Protein AF-A0A972B7T4-F1 (afdb_monomer_lite)

pLDDT: mean 94.12, std 4.7, range [71.88, 98.56]

Radius of gyration: 16.47 Å; chains: 1; bounding box: 34×45×49 Å

Secondary structure (DSSP, 8-state):
----------GGGTTEETTTTEE--HHHHHHHHHHHHHHHHT-EEEETTEEEE---SEEEE---S--S-TTTTT--EETTEE-HHHHHTT--HHHHTT-EEEE-TTSSTTHHHHHHHH--EEHHHHHHHHHHHHHHHHHH-

Structure (mmCIF, N/CA/C/O backbone):
data_AF-A0A972B7T4-F1
#
_entry.id   AF-A0A972B7T4-F1
#
loop_
_atom_site.group_PDB
_atom_site.id
_atom_site.type_symbol
_atom_site.label_atom_id
_atom_site.label_alt_id
_atom_site.label_comp_id
_atom_site.label_asym_id
_atom_site.label_entity_id
_atom_site.label_seq_id
_atom_site.pdbx_PDB_ins_code
_atom_site.Cartn_x
_atom_site.Cartn_y
_atom_site.Cartn_z
_atom_site.occupancy
_atom_site.B_iso_or_equiv
_atom_site.auth_seq_id
_atom_site.auth_comp_id
_atom_site.auth_asym_id
_atom_site.auth_atom_id
_atom_site.pdbx_PDB_model_num
ATOM 1 N N . SER A 1 1 ? -14.366 10.069 10.565 1.00 79.38 1 SER A N 1
ATOM 2 C CA . SER A 1 1 ? -14.640 9.003 9.584 1.00 79.38 1 SER A CA 1
ATOM 3 C C . SER A 1 1 ? -13.360 8.661 8.865 1.00 79.38 1 SER A C 1
ATOM 5 O O . SER A 1 1 ? -12.608 9.580 8.561 1.00 79.38 1 SER A O 1
ATOM 7 N N . TYR A 1 2 ? -13.107 7.378 8.629 1.00 90.56 2 TYR A N 1
ATOM 8 C CA . TYR A 1 2 ? -11.946 6.925 7.867 1.00 90.56 2 TYR A CA 1
ATOM 9 C C . TYR A 1 2 ? -12.242 6.948 6.369 1.00 90.56 2 TYR A C 1
ATOM 11 O O . TYR A 1 2 ? -13.389 6.773 5.960 1.00 90.56 2 TYR A O 1
ATOM 19 N N . TYR A 1 3 ? -11.201 7.156 5.570 1.00 90.31 3 TYR A N 1
ATOM 20 C CA . TYR A 1 3 ? -11.246 6.996 4.122 1.00 90.31 3 TYR A CA 1
ATOM 21 C C . TYR A 1 3 ? -10.398 5.784 3.750 1.00 90.31 3 TYR A C 1
ATOM 23 O O . TYR A 1 3 ? -9.297 5.625 4.276 1.00 90.31 3 TYR A O 1
ATOM 31 N N . ALA A 1 4 ? -10.906 4.948 2.850 1.00 91.75 4 ALA A N 1
ATOM 32 C CA . ALA A 1 4 ? -10.192 3.797 2.318 1.00 91.75 4 ALA A CA 1
ATOM 33 C C . ALA A 1 4 ? -9.977 3.990 0.816 1.00 91.75 4 ALA A C 1
ATOM 35 O O . ALA A 1 4 ? -10.881 4.431 0.105 1.00 91.75 4 ALA A O 1
ATOM 36 N N . TYR A 1 5 ? -8.779 3.657 0.348 1.00 90.81 5 TYR A N 1
ATOM 37 C CA . TYR A 1 5 ? -8.389 3.762 -1.052 1.00 90.81 5 TYR A CA 1
ATOM 38 C C . TYR A 1 5 ? -7.641 2.494 -1.455 1.00 90.81 5 TYR A C 1
ATOM 40 O O . TYR A 1 5 ? -6.899 1.929 -0.654 1.00 90.81 5 TYR A O 1
ATOM 48 N N . THR A 1 6 ? -7.805 2.080 -2.708 1.00 92.12 6 THR A N 1
ATOM 49 C CA . THR A 1 6 ? -7.006 1.017 -3.325 1.00 92.12 6 THR A CA 1
ATOM 50 C C . THR A 1 6 ? -6.202 1.639 -4.455 1.00 92.12 6 THR A C 1
ATOM 52 O O . THR A 1 6 ? -6.760 2.358 -5.284 1.00 92.12 6 THR A O 1
ATOM 55 N N . ILE A 1 7 ? -4.897 1.375 -4.478 1.00 93.38 7 ILE A N 1
ATOM 56 C CA . ILE A 1 7 ? -3.989 1.829 -5.532 1.00 93.38 7 ILE A CA 1
ATOM 57 C C . ILE A 1 7 ? -3.354 0.586 -6.144 1.00 93.38 7 ILE A C 1
ATOM 59 O O . ILE A 1 7 ? -2.839 -0.267 -5.427 1.00 93.38 7 ILE A O 1
ATOM 63 N N . THR A 1 8 ? -3.387 0.498 -7.469 1.00 93.62 8 THR A N 1
ATOM 64 C CA . THR A 1 8 ? -2.744 -0.569 -8.236 1.00 93.62 8 THR A CA 1
ATOM 65 C C . THR A 1 8 ? -1.948 0.079 -9.352 1.00 93.62 8 THR A C 1
ATOM 67 O O . THR A 1 8 ? -2.454 0.966 -10.039 1.00 93.62 8 THR A O 1
ATOM 70 N N . VAL A 1 9 ? -0.696 -0.340 -9.501 1.00 94.94 9 VAL A N 1
ATOM 71 C CA . VAL A 1 9 ? 0.215 0.180 -10.518 1.00 94.94 9 VAL A CA 1
ATOM 72 C C . VAL A 1 9 ? 0.760 -1.003 -11.302 1.00 94.94 9 VAL A C 1
ATOM 74 O O . VAL A 1 9 ? 1.361 -1.896 -10.716 1.00 94.94 9 VAL A O 1
ATOM 77 N N . ASP A 1 10 ? 0.542 -1.004 -12.615 1.00 95.12 10 ASP A N 1
ATOM 78 C CA . ASP A 1 10 ? 1.158 -1.975 -13.522 1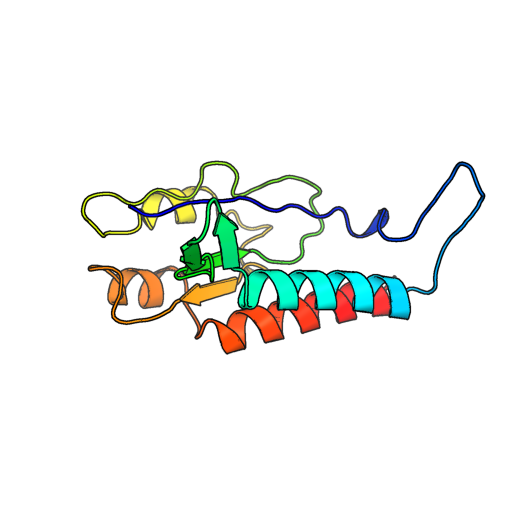.00 95.12 10 ASP A CA 1
ATOM 79 C C . ASP A 1 10 ? 2.595 -1.526 -13.809 1.00 95.12 10 ASP A C 1
ATOM 81 O O . ASP A 1 10 ? 2.812 -0.588 -14.582 1.00 95.12 10 ASP A O 1
ATOM 85 N N . LEU A 1 11 ? 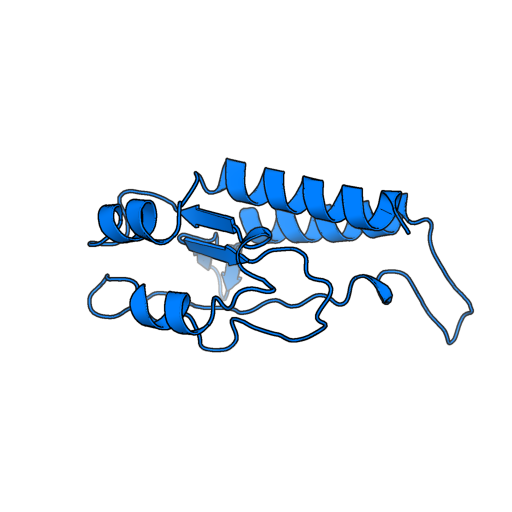3.562 -2.143 -13.123 1.00 95.62 11 LEU A N 1
ATOM 86 C CA . LEU A 1 11 ? 4.973 -1.758 -13.196 1.00 95.62 11 LEU A CA 1
ATOM 87 C C . LEU A 1 11 ? 5.561 -1.956 -14.603 1.00 95.62 11 LEU A C 1
ATOM 89 O O . LEU A 1 11 ? 6.380 -1.143 -15.026 1.00 95.62 11 LEU A O 1
ATOM 93 N N . ASP A 1 12 ? 5.051 -2.917 -15.380 1.00 94.62 12 ASP A N 1
ATOM 94 C CA . ASP A 1 12 ? 5.510 -3.153 -16.756 1.00 94.62 12 ASP A CA 1
ATOM 95 C C . ASP A 1 12 ? 5.203 -1.968 -17.683 1.00 94.62 12 ASP A C 1
ATOM 97 O O . ASP A 1 12 ? 5.804 -1.841 -18.743 1.00 94.62 12 ASP A O 1
ATOM 101 N N . ARG A 1 13 ? 4.250 -1.098 -17.322 1.00 94.62 13 ARG A N 1
ATOM 102 C CA . ARG A 1 13 ? 3.798 0.016 -18.178 1.00 94.62 13 ARG A CA 1
ATOM 103 C C . ARG A 1 13 ? 4.350 1.368 -17.746 1.00 94.62 13 ARG A C 1
ATOM 105 O O . ARG A 1 13 ? 4.071 2.390 -18.373 1.00 94.62 13 ARG A O 1
ATOM 112 N N . VAL A 1 14 ? 5.112 1.415 -16.657 1.00 96.56 14 VAL A N 1
ATOM 113 C CA . VAL A 1 14 ? 5.640 2.673 -16.128 1.00 96.56 14 VAL A CA 1
ATOM 114 C C . VAL A 1 14 ? 6.725 3.193 -17.058 1.00 96.56 14 VAL A C 1
ATOM 116 O O . VAL A 1 14 ? 7.740 2.544 -17.281 1.00 96.56 14 VAL A O 1
ATOM 119 N N . GLY A 1 15 ? 6.540 4.417 -17.555 1.00 95.88 15 GLY A N 1
ATOM 120 C CA . GLY A 1 15 ? 7.561 5.077 -18.366 1.00 95.88 15 GLY A CA 1
ATOM 121 C C . GLY A 1 15 ? 7.683 4.550 -19.797 1.00 95.88 15 GLY A C 1
ATOM 122 O O . GLY A 1 15 ? 8.692 4.827 -20.441 1.00 95.88 15 GLY A O 1
ATOM 123 N N . ILE A 1 16 ? 6.668 3.830 -20.278 1.00 96.50 16 ILE A N 1
ATOM 124 C CA . ILE A 1 16 ? 6.544 3.408 -21.672 1.00 96.50 16 ILE A CA 1
ATOM 125 C C . ILE A 1 16 ? 5.476 4.273 -22.348 1.00 96.50 16 ILE A C 1
ATOM 127 O O . ILE A 1 16 ? 4.352 4.369 -21.853 1.00 96.50 16 ILE A O 1
ATOM 131 N N . ASP A 1 17 ? 5.828 4.891 -23.474 1.00 95.06 17 ASP A N 1
ATOM 132 C CA . ASP A 1 17 ? 4.882 5.511 -24.403 1.00 95.06 17 ASP A CA 1
ATOM 133 C C . ASP A 1 17 ? 5.045 4.875 -25.785 1.00 95.06 17 ASP A C 1
ATOM 135 O O . ASP A 1 17 ? 6.028 5.107 -26.491 1.00 95.06 17 ASP A O 1
ATOM 139 N N . GLU A 1 18 ? 4.073 4.049 -26.167 1.00 92.94 18 GLU A N 1
ATOM 140 C CA . GLU A 1 18 ? 4.077 3.330 -27.443 1.00 92.94 18 GLU A CA 1
ATOM 141 C C . GLU A 1 18 ? 3.843 4.263 -28.643 1.00 92.94 18 GLU A C 1
ATOM 143 O O . GLU A 1 18 ? 4.269 3.937 -29.750 1.00 92.94 18 GLU A O 1
ATOM 148 N N . ASN A 1 19 ? 3.197 5.422 -28.448 1.00 94.19 19 ASN A N 1
ATOM 149 C CA . ASN A 1 19 ? 2.896 6.345 -29.549 1.00 94.19 19 ASN A CA 1
ATOM 150 C C . ASN A 1 19 ? 4.154 7.077 -30.021 1.00 94.19 19 ASN A C 1
ATOM 152 O O . ASN A 1 19 ? 4.346 7.263 -31.222 1.00 94.19 19 ASN A O 1
ATOM 156 N N . ASP A 1 20 ? 5.006 7.452 -29.067 1.00 93.38 20 ASP A N 1
ATOM 157 C CA . ASP A 1 20 ? 6.245 8.193 -29.307 1.00 93.38 20 ASP A CA 1
ATOM 158 C C . ASP A 1 20 ? 7.495 7.290 -29.273 1.00 93.38 20 ASP A C 1
ATOM 160 O O . ASP A 1 20 ? 8.616 7.778 -29.423 1.00 93.38 20 ASP A O 1
ATOM 164 N N . VAL A 1 21 ? 7.316 5.971 -29.104 1.00 92.75 21 VAL A N 1
ATOM 165 C CA . VAL A 1 21 ? 8.392 4.964 -28.995 1.00 92.75 21 VAL A CA 1
ATOM 166 C C . VAL A 1 21 ? 9.398 5.347 -27.900 1.00 92.75 21 VAL A C 1
ATOM 168 O O . VAL A 1 21 ? 10.616 5.324 -28.087 1.00 92.75 21 VAL A O 1
ATOM 171 N N . ILE A 1 22 ? 8.872 5.745 -26.741 1.00 95.06 22 ILE A N 1
ATOM 172 C CA . ILE A 1 22 ? 9.664 6.135 -25.576 1.00 95.06 22 ILE A CA 1
ATOM 173 C C . ILE A 1 22 ? 9.650 4.996 -24.570 1.00 95.06 22 ILE A C 1
ATOM 175 O O . ILE A 1 22 ? 8.595 4.551 -24.123 1.00 95.06 22 ILE A O 1
ATOM 179 N N . GLU A 1 23 ? 10.839 4.606 -24.135 1.00 96.69 23 GLU A N 1
ATOM 180 C CA . GLU A 1 23 ? 11.034 3.778 -22.959 1.00 96.69 23 GLU A CA 1
ATOM 181 C C . GLU A 1 23 ? 12.184 4.362 -22.142 1.00 96.69 23 GLU A C 1
ATOM 183 O O . GLU A 1 23 ? 13.282 4.585 -22.652 1.00 96.69 23 GLU A O 1
ATOM 188 N N . ILE A 1 24 ? 11.911 4.685 -20.880 1.00 96.88 24 ILE A N 1
ATOM 189 C CA . ILE A 1 24 ? 12.934 5.197 -19.962 1.00 96.88 24 ILE A CA 1
ATOM 190 C C . ILE A 1 24 ? 13.689 4.053 -19.282 1.00 96.88 24 ILE A C 1
ATOM 192 O O . ILE A 1 24 ? 13.174 2.950 -19.128 1.00 96.88 24 ILE A O 1
ATOM 196 N N . GLU A 1 25 ? 14.885 4.355 -18.787 1.00 97.38 25 GLU A N 1
ATOM 197 C CA . GLU A 1 25 ? 15.694 3.418 -18.007 1.00 97.38 25 GLU A CA 1
ATOM 198 C C . GLU A 1 25 ? 14.941 2.881 -16.779 1.00 97.38 25 GLU A C 1
ATOM 200 O O . GLU A 1 25 ? 14.264 3.634 -16.067 1.00 97.38 25 GLU A O 1
ATOM 205 N N . ASN A 1 26 ? 15.134 1.597 -16.464 1.00 97.69 26 ASN A N 1
ATOM 206 C CA . ASN A 1 26 ? 14.499 0.933 -15.318 1.00 97.69 26 ASN A CA 1
ATOM 207 C C . ASN A 1 26 ? 14.808 1.629 -13.981 1.00 97.69 26 ASN A C 1
ATOM 209 O O . ASN A 1 26 ? 13.955 1.697 -13.095 1.00 97.69 26 ASN A O 1
ATOM 213 N N . THR A 1 27 ? 15.982 2.256 -13.861 1.00 97.50 27 THR A N 1
ATOM 214 C CA . THR A 1 27 ? 16.334 3.090 -12.700 1.00 97.50 27 THR A CA 1
ATOM 215 C C . THR A 1 27 ? 15.400 4.296 -12.537 1.00 97.50 27 THR A C 1
ATOM 217 O O . THR A 1 27 ? 14.979 4.607 -11.420 1.00 97.50 27 THR A O 1
ATOM 220 N N . GLU A 1 28 ? 15.011 4.956 -13.630 1.00 97.94 28 GLU A N 1
ATOM 221 C CA . GLU A 1 28 ? 14.054 6.065 -13.596 1.00 97.94 28 GLU A CA 1
ATOM 222 C C . GLU A 1 28 ? 12.616 5.561 -13.404 1.00 97.94 28 GLU A C 1
ATOM 224 O O . GLU A 1 28 ? 11.854 6.190 -12.663 1.00 97.94 28 GLU A O 1
ATOM 229 N N . LYS A 1 29 ? 12.247 4.399 -13.970 1.00 98.38 29 LYS A N 1
ATOM 230 C CA . LYS A 1 29 ? 10.948 3.753 -13.691 1.00 98.38 29 LYS A CA 1
ATOM 231 C C . LYS A 1 29 ? 10.787 3.476 -12.190 1.00 98.38 29 LYS A C 1
ATOM 233 O O . LYS A 1 29 ? 9.800 3.907 -11.586 1.00 98.38 29 LYS A O 1
ATOM 238 N N . ALA A 1 30 ? 11.798 2.871 -11.560 1.00 98.31 30 ALA A N 1
ATOM 239 C CA . ALA A 1 30 ? 11.834 2.634 -10.118 1.00 98.31 30 ALA A CA 1
ATOM 240 C C . ALA A 1 30 ? 11.724 3.942 -9.320 1.00 98.31 30 ALA A C 1
ATOM 242 O O . ALA A 1 30 ? 10.895 4.053 -8.413 1.00 98.31 30 ALA A O 1
ATOM 243 N N . ASN A 1 31 ? 12.501 4.969 -9.687 1.00 98.38 31 ASN A N 1
ATOM 244 C CA . ASN A 1 31 ? 12.466 6.275 -9.023 1.00 98.38 31 ASN A CA 1
ATOM 245 C C . ASN A 1 31 ? 11.081 6.935 -9.077 1.00 98.38 31 ASN A C 1
ATOM 247 O O . ASN A 1 31 ? 10.668 7.563 -8.099 1.00 98.38 31 ASN A O 1
ATOM 251 N N . ARG A 1 32 ? 10.339 6.802 -10.184 1.00 98.25 32 ARG A N 1
ATOM 252 C CA . ARG A 1 32 ? 8.970 7.334 -10.299 1.00 98.25 32 ARG A CA 1
ATOM 253 C C . ARG A 1 32 ? 8.014 6.664 -9.317 1.00 98.25 32 ARG A C 1
ATOM 255 O O . ARG A 1 32 ? 7.250 7.358 -8.647 1.00 98.25 32 ARG A O 1
ATOM 262 N N . ILE A 1 33 ? 8.092 5.342 -9.183 1.00 98.44 33 ILE A N 1
ATOM 263 C CA . ILE A 1 33 ? 7.251 4.596 -8.240 1.00 98.44 33 ILE A CA 1
ATOM 264 C C . ILE A 1 33 ? 7.638 4.885 -6.792 1.00 98.44 33 ILE A C 1
ATOM 266 O O . ILE A 1 33 ? 6.762 5.109 -5.961 1.00 98.44 33 ILE A O 1
ATOM 270 N N . ILE A 1 34 ? 8.931 4.992 -6.486 1.00 98.44 34 ILE A N 1
ATOM 271 C CA . ILE A 1 34 ? 9.398 5.394 -5.152 1.00 98.44 34 ILE A CA 1
ATOM 272 C C . ILE A 1 34 ? 8.859 6.783 -4.781 1.00 98.44 34 ILE A C 1
ATOM 274 O O . ILE A 1 34 ? 8.326 6.955 -3.687 1.00 98.44 34 ILE A O 1
ATOM 278 N N . LYS A 1 35 ? 8.915 7.758 -5.701 1.00 98.19 35 LYS A N 1
ATOM 279 C CA . LYS A 1 35 ? 8.339 9.099 -5.488 1.00 98.19 35 LYS A CA 1
ATOM 280 C C . LYS A 1 35 ? 6.826 9.052 -5.259 1.00 98.19 35 LYS A C 1
ATOM 282 O O . LYS A 1 35 ? 6.315 9.806 -4.429 1.00 98.19 35 LYS A O 1
ATOM 287 N N . LEU A 1 36 ? 6.105 8.178 -5.966 1.00 97.75 36 LEU A N 1
ATOM 288 C CA . LEU A 1 36 ? 4.679 7.947 -5.723 1.00 97.75 36 LEU A CA 1
ATOM 289 C C . LEU A 1 36 ? 4.437 7.398 -4.307 1.00 97.75 36 LEU A C 1
ATOM 291 O O . LEU A 1 36 ? 3.598 7.939 -3.590 1.00 97.75 36 LEU A O 1
ATOM 295 N N . LEU A 1 37 ? 5.196 6.386 -3.875 1.00 98.00 37 LEU A N 1
ATOM 296 C CA . LEU A 1 37 ? 5.108 5.823 -2.522 1.00 98.00 37 LEU A CA 1
ATOM 297 C C . LEU A 1 37 ? 5.407 6.873 -1.441 1.00 98.00 37 LEU A C 1
ATOM 299 O O . LEU A 1 37 ? 4.661 6.982 -0.468 1.00 98.00 37 LEU A O 1
ATOM 303 N N . ASP A 1 38 ? 6.440 7.697 -1.633 1.00 97.06 38 ASP A N 1
ATOM 304 C CA . ASP A 1 38 ? 6.749 8.815 -0.734 1.00 97.06 38 ASP A CA 1
ATOM 305 C C . ASP A 1 38 ? 5.613 9.842 -0.688 1.00 97.06 38 ASP A C 1
ATOM 307 O O . ASP A 1 38 ? 5.241 10.320 0.384 1.00 97.06 38 ASP A O 1
ATOM 311 N N . THR A 1 39 ? 5.002 10.140 -1.834 1.00 95.75 39 THR A N 1
ATOM 312 C CA . THR A 1 39 ? 3.852 11.050 -1.905 1.00 95.75 39 THR A CA 1
ATOM 313 C C . THR A 1 39 ? 2.664 10.502 -1.117 1.00 95.75 39 THR A C 1
ATOM 315 O O . THR A 1 39 ? 2.050 11.239 -0.348 1.00 95.75 39 THR A O 1
ATOM 318 N N . ILE A 1 40 ? 2.361 9.206 -1.253 1.00 96.25 40 ILE A N 1
ATOM 319 C CA . ILE A 1 40 ? 1.276 8.545 -0.512 1.00 96.25 40 ILE A CA 1
ATOM 320 C C . ILE A 1 40 ? 1.553 8.593 0.996 1.00 96.25 40 ILE A C 1
ATOM 322 O O . ILE A 1 40 ? 0.659 8.907 1.781 1.00 96.25 40 ILE A O 1
ATOM 326 N N . ARG A 1 41 ? 2.798 8.345 1.415 1.00 94.75 41 ARG A N 1
ATOM 327 C CA . ARG A 1 41 ? 3.201 8.370 2.829 1.00 94.75 41 ARG A CA 1
ATOM 328 C C . ARG A 1 41 ? 2.940 9.718 3.506 1.00 94.75 41 ARG A C 1
ATOM 330 O O . ARG A 1 41 ? 2.634 9.751 4.698 1.00 94.75 41 ARG A O 1
ATOM 337 N N . PHE A 1 42 ? 3.065 10.819 2.769 1.00 91.94 42 PHE A N 1
ATOM 338 C CA . PHE A 1 42 ? 2.864 12.179 3.277 1.00 91.94 42 PHE A CA 1
ATOM 339 C C . PHE A 1 42 ? 1.578 12.832 2.764 1.00 91.94 42 PHE A C 1
ATOM 341 O O . PHE A 1 42 ? 1.443 14.053 2.857 1.00 91.94 42 PHE A O 1
ATOM 348 N N . LEU A 1 43 ? 0.641 12.043 2.232 1.00 93.31 43 LEU A N 1
ATOM 349 C CA . LEU A 1 43 ? -0.503 12.559 1.498 1.00 93.31 43 LEU A CA 1
ATOM 350 C C . LEU A 1 43 ? -1.371 13.476 2.366 1.00 93.31 43 LEU A C 1
ATOM 352 O O . LEU A 1 43 ? -1.805 13.131 3.461 1.00 93.31 43 LEU A O 1
ATOM 356 N N . TYR A 1 44 ? -1.658 14.657 1.840 1.00 91.06 44 TYR A N 1
ATOM 357 C CA . TYR A 1 44 ? -2.648 15.579 2.379 1.00 91.06 44 TYR A CA 1
ATOM 358 C C . TYR A 1 44 ? -3.369 16.246 1.214 1.00 91.06 44 TYR A C 1
ATOM 360 O O . TYR A 1 44 ? -2.878 16.256 0.083 1.00 91.06 44 TYR A O 1
ATOM 368 N N . ARG A 1 45 ? -4.544 16.813 1.481 1.00 88.69 45 ARG A N 1
ATOM 369 C CA . ARG A 1 45 ? -5.323 17.522 0.465 1.00 88.69 45 ARG A CA 1
ATOM 370 C C . ARG A 1 45 ? -5.768 18.874 0.985 1.00 88.69 45 ARG A C 1
ATOM 372 O O . ARG A 1 45 ? -6.404 18.950 2.029 1.00 88.69 45 ARG A O 1
ATOM 379 N N . ASP A 1 46 ? -5.504 19.926 0.221 1.00 90.56 46 ASP A N 1
ATOM 380 C CA . ASP A 1 46 ? -6.051 21.252 0.499 1.00 90.56 46 ASP A CA 1
ATOM 381 C C . ASP A 1 46 ? -7.411 21.406 -0.218 1.00 90.56 46 ASP A C 1
ATOM 383 O O . ASP A 1 46 ? -7.535 21.172 -1.421 1.00 90.56 46 ASP A O 1
ATOM 387 N N . ILE A 1 47 ? -8.471 21.753 0.518 1.00 86.62 47 ILE A N 1
ATOM 388 C CA . ILE A 1 47 ? -9.838 21.922 -0.002 1.00 86.62 47 ILE A CA 1
ATOM 389 C C . ILE A 1 47 ? -10.472 23.143 0.646 1.00 86.62 47 ILE A C 1
ATOM 391 O O . ILE A 1 47 ? -10.604 23.193 1.867 1.00 86.62 47 ILE A O 1
ATOM 395 N N . LYS A 1 48 ? -10.954 24.091 -0.169 1.00 86.50 48 LYS A N 1
ATOM 396 C CA . LYS A 1 48 ? -11.763 25.243 0.287 1.00 86.50 48 LYS A CA 1
ATOM 397 C C . LYS A 1 48 ? -11.208 25.904 1.569 1.00 86.50 48 LYS A C 1
ATOM 399 O O . LYS A 1 48 ? -11.958 26.179 2.500 1.00 86.50 48 LYS A O 1
ATOM 404 N N . GLY A 1 49 ? -9.891 26.123 1.624 1.00 88.00 49 GLY A N 1
ATOM 405 C CA . GLY A 1 49 ? -9.214 26.783 2.749 1.00 88.00 49 GLY A CA 1
ATOM 406 C C . GLY A 1 49 ? -8.897 25.900 3.964 1.00 88.00 49 GLY A C 1
ATOM 407 O O . GLY A 1 49 ? -8.465 26.429 4.983 1.00 88.00 49 GLY A O 1
ATOM 408 N N . ARG A 1 50 ? -9.088 24.577 3.885 1.00 86.56 50 ARG A N 1
ATOM 409 C CA . ARG A 1 50 ? -8.672 23.611 4.915 1.00 86.56 50 ARG A CA 1
ATOM 410 C C . ARG A 1 50 ? -7.691 22.594 4.355 1.00 86.56 50 ARG A C 1
ATOM 412 O O . ARG A 1 50 ? -7.759 22.267 3.174 1.00 86.56 50 ARG A O 1
ATOM 419 N N . ARG A 1 51 ? -6.830 22.073 5.227 1.00 87.81 51 ARG A N 1
ATOM 420 C CA . ARG A 1 51 ? -5.940 20.948 4.944 1.00 87.81 51 ARG A CA 1
ATOM 421 C C . ARG A 1 51 ? -6.497 19.693 5.602 1.00 87.81 51 ARG A C 1
ATOM 423 O O . ARG A 1 51 ? -6.650 19.666 6.818 1.00 87.81 51 ARG A O 1
ATOM 430 N N . GLU A 1 52 ? -6.778 18.678 4.801 1.00 88.62 52 GLU A N 1
ATOM 431 C CA . GLU A 1 52 ? -7.180 17.349 5.258 1.00 88.62 52 GLU A CA 1
ATOM 432 C C . GLU A 1 52 ? -5.954 16.431 5.272 1.00 88.62 52 GLU A C 1
ATOM 434 O O . GLU A 1 52 ? -5.241 16.326 4.267 1.00 88.62 52 GLU A O 1
ATOM 439 N N . ASP A 1 53 ? -5.702 15.773 6.405 1.00 89.81 53 ASP A N 1
ATOM 440 C CA . ASP A 1 53 ? -4.637 14.778 6.525 1.00 89.81 53 ASP A CA 1
ATOM 441 C C . ASP A 1 53 ? -5.115 13.438 5.951 1.00 89.81 53 ASP A C 1
ATOM 443 O O . ASP A 1 53 ? -6.117 12.884 6.403 1.00 89.81 53 ASP A O 1
ATOM 447 N N . LEU A 1 54 ? -4.419 12.943 4.928 1.00 92.38 54 LEU A N 1
ATOM 448 C CA . LEU A 1 54 ? -4.743 11.700 4.226 1.00 92.38 54 LEU A CA 1
ATOM 449 C C . LEU A 1 54 ? -3.605 10.681 4.330 1.00 92.38 54 LEU A C 1
ATOM 451 O O . LEU A 1 54 ? -3.582 9.709 3.573 1.00 92.38 54 LEU A O 1
ATOM 455 N N . LYS A 1 55 ? -2.660 10.896 5.255 1.00 94.81 55 LYS A N 1
ATOM 456 C CA . LYS A 1 55 ? -1.593 9.933 5.508 1.00 94.81 55 LYS A CA 1
ATOM 457 C C . LYS A 1 55 ? -2.206 8.598 5.945 1.00 94.81 55 LYS A C 1
ATOM 459 O O . LYS A 1 55 ? -3.143 8.595 6.749 1.00 94.81 55 LYS A O 1
ATOM 464 N N . PRO A 1 56 ? -1.683 7.460 5.462 1.00 96.31 56 PRO A N 1
ATOM 465 C CA . PRO A 1 56 ? -2.184 6.157 5.866 1.00 96.31 56 PRO A CA 1
ATOM 466 C C . PRO A 1 56 ? -2.040 5.943 7.376 1.00 96.31 56 PRO A C 1
ATOM 468 O O . PRO A 1 56 ? -0.962 6.119 7.944 1.00 96.31 56 PRO A O 1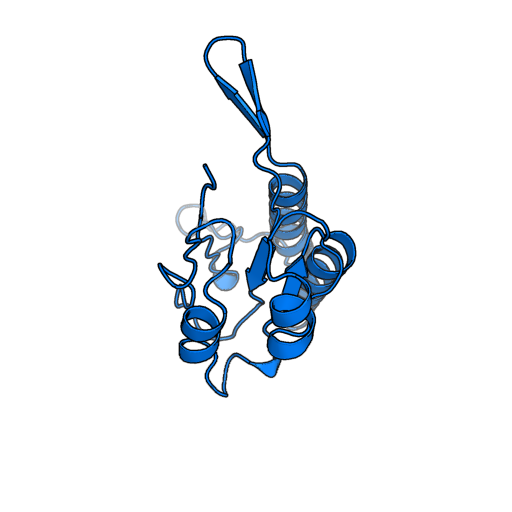
ATOM 471 N N . LEU A 1 57 ? -3.132 5.528 8.014 1.00 97.00 57 LEU A N 1
ATOM 472 C CA . LEU A 1 57 ? -3.146 5.036 9.398 1.00 97.00 57 LEU A CA 1
ATOM 473 C C . LEU A 1 57 ? -2.928 3.518 9.437 1.00 97.00 57 LEU A C 1
ATOM 475 O O . LEU A 1 57 ? -2.334 2.984 10.368 1.00 97.00 57 LEU A O 1
ATOM 479 N N . PHE A 1 58 ? -3.370 2.848 8.377 1.00 97.75 58 PHE A N 1
ATOM 480 C CA . PHE A 1 58 ? -3.155 1.446 8.071 1.00 97.75 58 PHE A CA 1
ATOM 481 C C . PHE A 1 58 ? -2.905 1.329 6.563 1.00 97.75 58 PHE A C 1
ATOM 483 O O . PHE A 1 58 ? -3.530 2.050 5.780 1.00 97.75 58 PHE A O 1
ATOM 490 N N . ALA A 1 59 ? -2.006 0.440 6.158 1.00 97.38 59 ALA A N 1
ATOM 491 C CA . ALA A 1 59 ? -1.760 0.107 4.763 1.00 97.38 59 ALA A CA 1
ATOM 492 C C . ALA A 1 59 ? -1.401 -1.375 4.645 1.00 97.38 59 ALA A C 1
ATOM 494 O O . ALA A 1 59 ? -0.698 -1.908 5.499 1.00 97.38 59 ALA A O 1
ATOM 495 N N . ILE A 1 60 ? -1.871 -2.023 3.583 1.00 97.00 60 ILE A N 1
ATOM 496 C CA . ILE A 1 60 ? -1.532 -3.406 3.256 1.00 97.00 60 ILE A CA 1
ATOM 497 C C . ILE A 1 60 ? -1.330 -3.530 1.751 1.00 97.00 60 ILE A C 1
ATOM 499 O O . ILE A 1 60 ? -2.073 -2.925 0.973 1.00 97.00 60 ILE A O 1
ATOM 503 N N . GLY A 1 61 ? -0.312 -4.282 1.353 1.00 95.81 61 GLY A N 1
ATOM 504 C CA . GLY A 1 61 ? 0.023 -4.490 -0.046 1.00 95.81 61 GLY A CA 1
ATOM 505 C C . GLY A 1 61 ? 1.475 -4.900 -0.249 1.00 95.81 61 GLY A C 1
ATOM 506 O O . GLY A 1 61 ? 2.237 -5.068 0.705 1.00 95.81 61 GLY A O 1
ATOM 507 N N . GLY A 1 62 ? 1.840 -5.038 -1.516 1.00 95.69 62 GLY A N 1
ATOM 508 C CA . GLY A 1 62 ? 3.097 -5.617 -1.960 1.00 95.69 62 GLY A CA 1
ATOM 509 C C . GLY A 1 62 ? 3.328 -5.387 -3.447 1.00 95.69 62 GLY A C 1
ATOM 510 O O . GLY A 1 62 ? 2.556 -4.685 -4.110 1.00 95.69 62 GLY A O 1
ATOM 511 N N . VAL A 1 63 ? 4.402 -5.979 -3.957 1.00 95.56 63 VAL A N 1
ATOM 512 C CA . VAL A 1 63 ? 4.673 -6.099 -5.393 1.00 95.56 63 VAL A CA 1
ATOM 513 C C . VAL A 1 63 ? 4.401 -7.550 -5.764 1.00 95.56 63 VAL A C 1
ATOM 515 O O . VAL A 1 63 ? 4.908 -8.444 -5.100 1.00 95.56 63 VAL A O 1
ATOM 518 N N . TYR A 1 64 ? 3.581 -7.773 -6.788 1.00 93.81 64 TYR A N 1
ATOM 519 C CA . TYR A 1 64 ? 3.088 -9.101 -7.148 1.00 93.81 64 TYR A CA 1
ATOM 520 C C . TYR A 1 64 ? 3.272 -9.355 -8.640 1.00 93.81 64 TYR A C 1
ATOM 522 O O . TYR A 1 64 ? 3.146 -8.429 -9.442 1.00 93.81 64 TYR A O 1
ATOM 530 N N . ASP A 1 65 ? 3.412 -10.625 -9.011 1.00 88.94 65 ASP A N 1
ATOM 531 C CA . ASP A 1 65 ? 3.414 -11.067 -10.414 1.00 88.94 65 ASP A CA 1
ATOM 532 C C . ASP A 1 65 ? 2.002 -11.071 -11.042 1.00 88.94 65 ASP A C 1
ATOM 534 O O . ASP A 1 65 ? 1.820 -11.362 -12.226 1.00 88.94 65 ASP A O 1
ATOM 538 N N . ILE A 1 66 ? 0.970 -10.734 -10.259 1.00 86.62 66 ILE A N 1
ATOM 539 C CA . ILE A 1 66 ? -0.432 -10.725 -10.682 1.00 86.62 66 ILE A CA 1
ATOM 540 C C . ILE A 1 66 ? -0.914 -9.283 -10.871 1.00 86.62 66 ILE A C 1
ATOM 542 O O . ILE A 1 66 ? -0.962 -8.484 -9.936 1.00 86.62 66 ILE A O 1
ATOM 546 N N . LYS A 1 67 ? -1.393 -8.973 -12.078 1.00 81.31 67 LYS A N 1
ATOM 547 C CA . LYS A 1 67 ? -1.936 -7.656 -12.458 1.00 81.31 67 LYS A CA 1
ATOM 548 C C . LYS A 1 67 ? -3.406 -7.474 -12.058 1.00 81.31 67 LYS A C 1
ATOM 550 O O . LYS A 1 67 ? -4.244 -7.126 -12.888 1.00 81.31 67 LYS A O 1
ATOM 555 N N . ASN A 1 68 ? -3.741 -7.752 -10.800 1.00 83.56 68 ASN A N 1
ATOM 556 C CA . ASN A 1 68 ? -5.111 -7.680 -10.286 1.00 83.56 68 ASN A CA 1
ATOM 557 C C . ASN A 1 68 ? -5.169 -6.778 -9.039 1.00 83.56 68 ASN A C 1
ATOM 559 O O . ASN A 1 68 ? -4.308 -6.908 -8.169 1.00 83.56 68 ASN A O 1
ATOM 563 N N . PRO A 1 69 ? -6.159 -5.873 -8.895 1.00 86.50 69 PRO A N 1
ATOM 564 C CA . PRO A 1 69 ? -6.358 -5.102 -7.666 1.00 86.50 69 PRO A CA 1
ATOM 565 C C . PRO A 1 69 ? -6.896 -5.982 -6.521 1.00 86.50 69 PRO A C 1
ATOM 567 O O . PRO A 1 69 ? -8.061 -5.885 -6.140 1.00 86.50 69 PRO A O 1
ATOM 570 N N . ILE A 1 70 ? -6.034 -6.831 -5.955 1.00 86.31 70 ILE A N 1
ATOM 571 C CA . ILE A 1 70 ? -6.396 -7.888 -4.996 1.00 86.31 70 ILE A CA 1
ATOM 572 C C . ILE A 1 70 ? -7.167 -7.343 -3.780 1.00 86.31 70 ILE A C 1
ATOM 574 O O . ILE A 1 70 ? -8.181 -7.907 -3.388 1.00 86.31 70 ILE A O 1
ATOM 578 N N . PHE A 1 71 ? -6.760 -6.192 -3.235 1.00 89.62 71 PHE A N 1
ATOM 579 C CA . PHE A 1 71 ? -7.384 -5.590 -2.046 1.00 89.62 71 PHE A CA 1
ATOM 580 C C . PHE A 1 71 ? -8.581 -4.675 -2.341 1.00 89.62 71 PHE A C 1
ATOM 582 O O . PHE A 1 71 ? -9.014 -3.918 -1.463 1.00 89.62 71 PHE A O 1
ATOM 589 N N . HIS A 1 72 ? -9.121 -4.687 -3.561 1.00 87.31 72 HIS A N 1
ATOM 590 C CA . HIS A 1 72 ? -10.288 -3.873 -3.880 1.00 87.31 72 HIS A CA 1
ATOM 591 C C . HIS A 1 72 ? -11.473 -4.256 -2.979 1.00 87.31 72 HIS A C 1
ATOM 593 O O . HIS A 1 72 ? -11.914 -5.401 -2.961 1.00 87.31 72 HIS A O 1
ATOM 599 N N . ASN A 1 73 ? -11.990 -3.291 -2.212 1.00 85.62 73 ASN A N 1
ATOM 600 C CA . ASN A 1 73 ? -13.026 -3.502 -1.191 1.00 85.62 73 ASN A CA 1
ATOM 601 C C . ASN A 1 73 ? -12.665 -4.544 -0.111 1.00 85.62 73 ASN A C 1
ATOM 603 O O . ASN A 1 73 ? -13.569 -5.109 0.503 1.00 85.62 73 ASN A O 1
ATOM 607 N N . ALA A 1 74 ? -11.383 -4.807 0.151 1.00 90.00 74 ALA A N 1
ATOM 608 C CA . ALA A 1 74 ? -10.962 -5.696 1.241 1.00 90.00 74 ALA A CA 1
ATOM 609 C C . ALA A 1 74 ? -10.911 -4.984 2.607 1.00 90.00 74 ALA A C 1
ATOM 611 O O . ALA A 1 74 ? -10.952 -5.634 3.647 1.00 90.00 74 ALA A O 1
ATOM 612 N N . LEU A 1 75 ? -10.849 -3.647 2.611 1.00 92.62 75 LEU A N 1
ATOM 613 C CA . LEU A 1 75 ? -10.751 -2.833 3.823 1.00 92.62 75 LEU A CA 1
ATOM 614 C C . LEU A 1 75 ? -12.112 -2.304 4.264 1.00 92.62 75 LEU A C 1
ATOM 616 O O . LEU A 1 75 ? -12.829 -1.673 3.489 1.00 92.62 75 LEU A O 1
ATOM 620 N N . ASP A 1 76 ? -12.428 -2.521 5.537 1.00 93.12 76 ASP A N 1
ATOM 621 C CA . ASP A 1 76 ? -13.621 -1.997 6.193 1.00 93.12 76 ASP A CA 1
ATOM 622 C C . ASP A 1 76 ? -13.300 -1.680 7.659 1.00 93.12 76 ASP A C 1
ATOM 624 O O . ASP A 1 76 ? -12.530 -2.396 8.305 1.00 93.12 76 ASP A O 1
ATOM 628 N N . VAL A 1 77 ? -13.875 -0.596 8.179 1.00 94.88 77 VAL A N 1
ATOM 629 C CA . VAL A 1 77 ? -13.685 -0.168 9.570 1.00 94.88 77 VAL A CA 1
ATOM 630 C C . VAL A 1 77 ? -15.047 0.069 10.201 1.00 94.88 77 VAL A C 1
ATOM 632 O O . VAL A 1 77 ? -15.777 0.983 9.813 1.00 94.88 77 VAL A O 1
ATOM 635 N N . LYS A 1 78 ? -15.374 -0.725 11.222 1.00 94.06 78 LYS A N 1
ATOM 636 C CA . LYS A 1 78 ? -16.642 -0.647 11.959 1.00 94.06 78 LYS A CA 1
ATOM 637 C C . LYS A 1 78 ? -16.359 -0.379 13.422 1.00 94.06 78 LYS A C 1
ATOM 639 O O . LYS A 1 78 ? -15.564 -1.081 14.033 1.00 94.06 78 LYS A O 1
ATOM 644 N N . SER A 1 79 ? -17.005 0.643 13.983 1.00 95.12 79 SER A N 1
ATOM 645 C CA . SER A 1 79 ? -16.841 1.012 15.397 1.00 95.12 79 SER A CA 1
ATOM 646 C C . SER A 1 79 ? -15.366 1.136 15.809 1.00 95.12 79 SER A C 1
ATOM 648 O O . SER A 1 79 ? -14.947 0.533 16.785 1.00 95.12 79 SER A O 1
ATOM 650 N N . ASN A 1 80 ? -14.578 1.868 15.013 1.00 96.31 80 ASN A N 1
ATOM 651 C CA . ASN A 1 80 ? -13.135 2.071 15.210 1.00 96.31 80 ASN A CA 1
ATOM 652 C C . ASN A 1 80 ? -12.256 0.800 15.182 1.00 96.31 80 ASN A C 1
ATOM 654 O O . ASN A 1 80 ? -11.102 0.832 15.606 1.00 96.31 80 ASN A O 1
ATOM 658 N N . ARG A 1 81 ? -12.775 -0.312 14.652 1.00 97.12 81 ARG A N 1
ATOM 659 C CA . ARG A 1 81 ? -12.051 -1.578 14.493 1.00 97.12 81 ARG A CA 1
ATOM 660 C C . ARG A 1 81 ? -11.906 -1.935 13.021 1.00 97.12 81 ARG A C 1
ATOM 662 O O . ARG A 1 81 ? -12.891 -1.887 12.283 1.00 97.12 81 ARG A O 1
ATOM 669 N N . LEU A 1 82 ? -10.695 -2.306 12.613 1.00 97.00 82 LEU A N 1
ATOM 670 C CA . LEU A 1 82 ? -10.422 -2.838 11.279 1.00 97.00 82 LEU A CA 1
ATOM 671 C C . LEU A 1 82 ? -10.939 -4.279 11.177 1.00 97.00 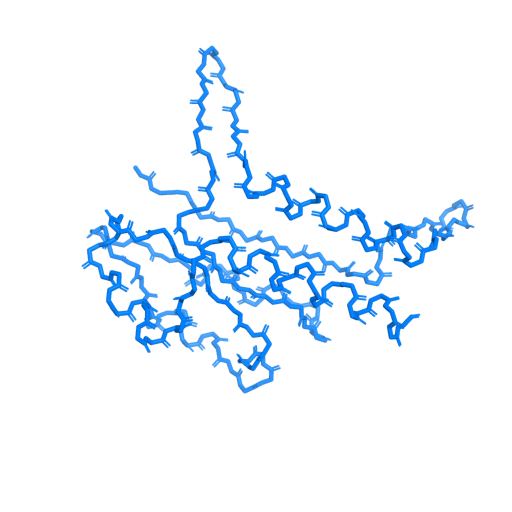82 LEU A C 1
ATOM 673 O O . LEU A 1 82 ? -10.689 -5.082 12.075 1.00 97.00 82 LEU A O 1
ATOM 677 N N . ASP A 1 83 ? -11.630 -4.615 10.089 1.00 96.31 83 ASP A N 1
ATOM 678 C CA . ASP A 1 83 ? -12.085 -5.982 9.814 1.00 96.31 83 ASP A CA 1
ATOM 679 C C . ASP A 1 83 ? -10.920 -6.856 9.309 1.00 96.31 83 ASP A C 1
ATOM 681 O O . ASP A 1 83 ? -10.689 -7.002 8.108 1.00 96.31 83 ASP A O 1
ATOM 685 N N . VAL A 1 84 ? -10.138 -7.400 10.246 1.00 96.75 84 VAL A N 1
ATOM 686 C CA . VAL A 1 84 ? -8.958 -8.231 9.950 1.00 96.75 84 VAL A CA 1
ATOM 687 C C . VAL A 1 84 ? -9.342 -9.528 9.234 1.00 96.75 84 VAL A C 1
ATOM 689 O O . VAL A 1 84 ? -8.615 -9.973 8.348 1.00 96.75 84 VAL A O 1
ATOM 692 N N . GLY A 1 85 ? -10.495 -10.116 9.569 1.00 95.19 85 GLY A N 1
ATOM 693 C CA . GLY A 1 85 ? -10.988 -11.338 8.928 1.00 95.19 85 GLY A CA 1
ATOM 694 C C . GLY A 1 85 ? -11.194 -11.146 7.429 1.00 95.19 85 GLY A C 1
ATOM 695 O O . GLY A 1 85 ? -10.641 -11.900 6.632 1.00 95.19 85 GLY A O 1
ATOM 696 N N . ARG A 1 86 ? -11.877 -10.061 7.045 1.00 93.94 86 ARG A N 1
ATOM 697 C CA . ARG A 1 86 ? -12.099 -9.714 5.634 1.00 93.94 86 ARG A CA 1
ATOM 698 C C . ARG A 1 86 ? -10.800 -9.546 4.845 1.00 93.94 86 ARG A C 1
ATOM 700 O O . ARG A 1 86 ? -10.749 -9.910 3.676 1.00 93.94 86 ARG A O 1
ATOM 707 N N . ILE A 1 87 ? -9.757 -9.003 5.471 1.00 94.88 87 ILE A N 1
ATOM 708 C CA . ILE A 1 87 ? -8.436 -8.875 4.843 1.00 94.88 87 ILE A CA 1
ATOM 709 C C . ILE A 1 87 ? -7.812 -10.259 4.646 1.00 94.88 87 ILE A C 1
ATOM 711 O O . ILE A 1 87 ? -7.328 -10.557 3.558 1.00 94.88 87 ILE A O 1
ATOM 715 N N . LYS A 1 88 ? -7.848 -11.116 5.673 1.00 93.31 88 LYS A N 1
ATOM 716 C CA . LYS A 1 88 ? -7.271 -12.466 5.620 1.00 93.31 88 LYS A CA 1
ATOM 717 C C . LYS A 1 88 ? -7.920 -13.355 4.565 1.00 93.31 88 LYS A C 1
ATOM 719 O O . LYS A 1 88 ? -7.202 -14.115 3.928 1.00 93.31 88 LYS A O 1
ATOM 724 N N . ASP A 1 89 ? -9.224 -13.225 4.339 1.00 90.81 89 ASP A N 1
ATOM 725 C CA . ASP A 1 89 ? -9.937 -13.992 3.307 1.00 90.81 89 ASP A CA 1
ATOM 726 C C . ASP A 1 89 ? -9.430 -13.695 1.885 1.00 90.81 89 ASP A C 1
ATOM 728 O O . ASP A 1 89 ? -9.585 -14.512 0.979 1.00 90.81 89 ASP A O 1
ATOM 732 N N . VAL A 1 90 ? -8.805 -12.531 1.687 1.00 90.06 90 VAL A N 1
ATOM 733 C CA . VAL A 1 90 ? -8.209 -12.112 0.413 1.00 90.06 90 VAL A CA 1
ATOM 734 C C . VAL A 1 90 ? -6.736 -12.541 0.303 1.00 90.06 90 VAL A C 1
ATOM 736 O O . VAL A 1 90 ? -6.202 -12.603 -0.800 1.00 90.06 90 VAL A O 1
ATOM 739 N N . LEU A 1 91 ? -6.074 -12.880 1.415 1.00 88.88 91 LEU A N 1
ATOM 740 C CA . LEU A 1 91 ? -4.677 -13.330 1.448 1.00 88.88 91 LEU A CA 1
ATOM 741 C C . LEU A 1 91 ? -4.570 -14.831 1.126 1.00 88.88 91 LEU A C 1
ATOM 743 O O . LEU A 1 91 ? -4.520 -15.668 2.029 1.00 88.88 91 LEU A O 1
ATOM 747 N N . TYR A 1 92 ? -4.509 -15.172 -0.161 1.00 83.81 92 TYR A N 1
ATOM 748 C CA . TYR A 1 92 ? -4.237 -16.536 -0.636 1.00 83.81 92 TYR A CA 1
ATOM 749 C C . TYR A 1 92 ? -2.732 -16.790 -0.850 1.00 83.81 92 TYR A C 1
ATOM 751 O O . TYR A 1 92 ? -1.924 -15.864 -0.790 1.00 83.81 92 TYR A O 1
ATOM 759 N N . GLU A 1 93 ? -2.354 -18.058 -1.055 1.00 81.62 93 GLU A N 1
ATOM 760 C CA . GLU A 1 93 ? -0.956 -18.528 -1.004 1.00 81.62 93 GLU A CA 1
ATOM 761 C C . GLU A 1 93 ? 0.000 -17.728 -1.905 1.00 81.62 93 GLU A C 1
ATOM 763 O O . GLU A 1 93 ? 1.050 -17.313 -1.425 1.00 81.62 93 GLU A O 1
ATOM 768 N N . ASP A 1 94 ? -0.394 -17.405 -3.141 1.00 84.31 94 ASP A N 1
ATOM 769 C CA . ASP A 1 94 ? 0.500 -16.769 -4.127 1.00 84.31 94 ASP A CA 1
ATOM 770 C C . ASP A 1 94 ? 0.875 -15.311 -3.821 1.00 84.31 94 ASP A C 1
ATOM 772 O O . ASP A 1 94 ? 1.773 -14.766 -4.452 1.00 84.31 94 ASP A O 1
ATOM 776 N N . ILE A 1 95 ? 0.165 -14.642 -2.908 1.00 90.62 95 ILE A N 1
ATOM 777 C CA . ILE A 1 95 ? 0.410 -13.222 -2.597 1.00 90.62 95 ILE A CA 1
ATOM 778 C C . ILE A 1 95 ? 0.835 -12.996 -1.154 1.00 90.62 95 ILE A C 1
ATOM 780 O O . ILE A 1 95 ? 1.245 -11.895 -0.789 1.00 90.62 95 ILE A O 1
ATOM 784 N N . LYS A 1 96 ? 0.675 -14.008 -0.300 1.00 91.38 96 LYS A N 1
ATOM 785 C CA . LYS A 1 96 ? 0.797 -13.852 1.146 1.00 91.38 96 LYS A CA 1
ATOM 786 C C . LYS A 1 96 ?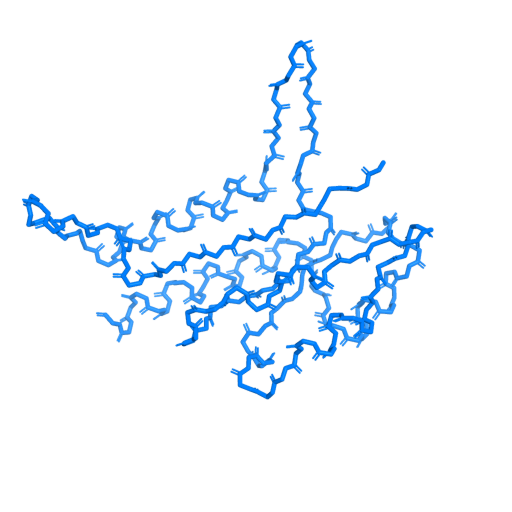 2.220 -13.491 1.561 1.00 91.38 96 LYS A C 1
ATOM 788 O O . LYS A 1 96 ? 2.384 -12.601 2.390 1.00 91.38 96 LYS A O 1
ATOM 7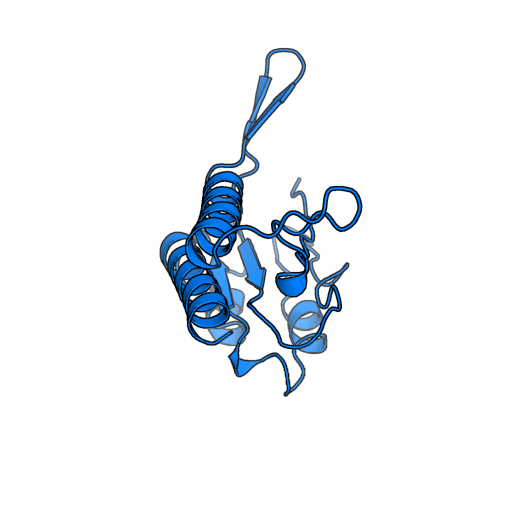93 N N . ASP A 1 97 ? 3.213 -14.145 0.968 1.00 92.50 97 ASP A N 1
ATOM 794 C CA . ASP A 1 97 ? 4.624 -13.981 1.338 1.00 92.50 97 ASP A CA 1
ATOM 795 C C . ASP A 1 97 ? 5.206 -12.630 0.882 1.00 92.50 97 ASP A C 1
ATOM 797 O O . ASP A 1 97 ? 6.103 -12.088 1.532 1.00 92.50 97 ASP A O 1
ATOM 801 N N . ASP A 1 98 ? 4.628 -12.042 -0.168 1.00 94.50 98 ASP A N 1
ATOM 802 C CA . ASP A 1 98 ? 4.991 -10.720 -0.692 1.00 94.50 98 ASP A CA 1
ATOM 803 C C . ASP A 1 98 ? 4.048 -9.604 -0.206 1.00 94.50 98 ASP A C 1
ATOM 805 O O . ASP A 1 98 ? 4.143 -8.455 -0.645 1.00 94.50 98 ASP A O 1
ATOM 809 N N . THR A 1 99 ? 3.117 -9.913 0.705 1.00 95.94 99 THR A N 1
ATOM 810 C CA . THR A 1 99 ? 2.218 -8.920 1.300 1.00 95.94 99 THR A CA 1
ATOM 811 C C . THR A 1 99 ? 2.749 -8.430 2.636 1.00 95.94 99 THR A C 1
ATOM 813 O O . THR A 1 99 ? 2.949 -9.196 3.576 1.00 95.94 99 THR A O 1
ATOM 816 N N . TYR A 1 100 ? 2.862 -7.111 2.760 1.00 97.12 100 TYR A N 1
ATOM 817 C CA . TYR A 1 100 ? 3.279 -6.448 3.987 1.00 97.12 100 TYR A CA 1
ATOM 818 C C . TYR A 1 100 ? 2.164 -5.568 4.535 1.00 97.12 100 TYR A C 1
ATOM 820 O O . TYR A 1 100 ? 1.274 -5.124 3.808 1.00 97.12 100 TYR A O 1
ATOM 828 N N . CYS A 1 101 ? 2.236 -5.281 5.832 1.00 97.62 101 CYS A N 1
ATOM 829 C CA . CYS A 1 101 ? 1.270 -4.449 6.531 1.00 97.62 101 CYS A CA 1
ATOM 830 C C . CYS A 1 101 ? 1.987 -3.354 7.332 1.00 97.62 101 CYS A C 1
ATOM 832 O O . CYS A 1 101 ? 2.946 -3.630 8.052 1.00 97.62 101 CYS A O 1
ATOM 834 N N . GLY A 1 102 ? 1.502 -2.117 7.241 1.00 98.38 102 GLY A N 1
ATOM 835 C CA . GLY A 1 102 ? 1.953 -0.969 8.026 1.00 98.38 102 GLY A CA 1
ATOM 836 C C . GLY A 1 102 ? 0.831 -0.416 8.903 1.00 98.38 102 GLY A C 1
ATOM 837 O O . GLY A 1 102 ? -0.303 -0.274 8.447 1.00 98.38 102 GLY A O 1
ATOM 838 N N . LEU A 1 103 ? 1.147 -0.064 10.151 1.00 98.56 103 LEU A N 1
ATOM 839 C CA . LEU A 1 103 ? 0.181 0.442 11.130 1.00 98.56 103 LEU A CA 1
ATOM 840 C C . LEU A 1 103 ? 0.735 1.636 11.923 1.00 98.56 103 LEU A C 1
ATOM 842 O O . LEU A 1 103 ? 1.878 1.631 12.388 1.00 98.56 103 LEU A O 1
ATOM 846 N N . ILE A 1 104 ? -0.111 2.647 12.128 1.00 97.94 104 ILE A N 1
ATOM 847 C CA . ILE A 1 104 ? 0.064 3.679 13.152 1.00 97.94 104 ILE A CA 1
ATOM 848 C C . ILE A 1 104 ? -0.698 3.238 14.404 1.00 97.94 104 ILE A C 1
ATOM 850 O O . ILE A 1 104 ? -1.926 3.250 14.427 1.00 97.94 104 ILE A O 1
ATOM 854 N N . LYS A 1 105 ? 0.043 2.839 15.442 1.00 97.12 105 LYS A N 1
ATOM 855 C CA . LYS A 1 105 ? -0.524 2.376 16.716 1.00 97.12 105 LYS A CA 1
ATOM 856 C C . LYS A 1 105 ? -1.170 3.524 17.506 1.00 97.12 105 LYS A C 1
ATOM 858 O O . LYS A 1 105 ? -0.750 4.674 17.401 1.00 97.12 105 LYS A O 1
ATOM 863 N N . GLY A 1 106 ? -2.131 3.183 18.355 1.00 96.88 106 GLY A N 1
ATOM 864 C CA . GLY A 1 106 ? -2.934 4.075 19.187 1.00 96.88 106 GLY A CA 1
ATOM 865 C C . GLY A 1 106 ? -4.187 4.625 18.501 1.00 96.88 106 GLY A C 1
ATOM 866 O O . GLY A 1 106 ? -4.798 5.540 19.048 1.00 96.88 106 GLY A O 1
ATOM 867 N N . ILE A 1 107 ? -4.547 4.121 17.316 1.00 95.75 107 ILE A N 1
ATOM 868 C CA . ILE A 1 107 ? -5.639 4.669 16.496 1.00 95.75 107 ILE A CA 1
ATOM 869 C C . ILE A 1 107 ? -6.848 3.733 16.455 1.00 95.75 107 ILE A C 1
ATOM 871 O O . ILE A 1 107 ? -7.967 4.181 16.715 1.00 95.75 107 ILE A O 1
ATOM 875 N N . PHE A 1 108 ? -6.642 2.452 16.131 1.00 97.69 108 PHE A N 1
ATOM 876 C CA . PHE A 1 108 ? -7.721 1.469 16.082 1.00 97.69 108 PHE A CA 1
ATOM 877 C C . PHE A 1 108 ? -7.840 0.744 17.420 1.00 97.69 108 PHE A C 1
ATOM 879 O O . PHE A 1 108 ? -6.849 0.433 18.080 1.00 97.69 108 PHE A O 1
ATOM 886 N N . ASP A 1 109 ? -9.066 0.390 17.800 1.00 98.12 109 ASP A N 1
ATOM 887 C CA . ASP A 1 109 ? -9.310 -0.314 19.067 1.00 98.12 109 ASP A CA 1
ATOM 888 C C . ASP A 1 109 ? -8.741 -1.747 19.051 1.00 98.12 109 ASP A C 1
ATOM 890 O O . ASP A 1 109 ? -8.643 -2.401 20.091 1.00 98.12 109 ASP A O 1
ATOM 894 N N . ASN A 1 110 ? -8.392 -2.262 17.867 1.00 97.94 110 ASN A N 1
ATOM 895 C CA . ASN A 1 110 ? -7.868 -3.606 17.657 1.00 97.94 110 ASN A CA 1
ATOM 896 C C . ASN A 1 110 ? -6.431 -3.658 17.125 1.00 97.94 110 ASN A C 1
ATOM 898 O O . ASN A 1 110 ? -6.055 -4.646 16.503 1.00 97.94 110 ASN A O 1
ATOM 902 N N . ASP A 1 111 ? -5.600 -2.660 17.427 1.00 98.12 111 ASP A N 1
ATOM 903 C CA . ASP A 1 111 ? -4.181 -2.649 17.041 1.00 98.12 111 ASP A CA 1
ATOM 904 C C . ASP A 1 111 ? -3.442 -3.962 17.350 1.00 98.12 111 ASP A C 1
ATOM 906 O O . ASP A 1 111 ? -2.670 -4.445 16.526 1.00 98.12 111 ASP A O 1
ATOM 910 N N . ASN A 1 112 ? -3.686 -4.566 18.520 1.00 98.12 112 ASN A N 1
ATOM 911 C CA . ASN A 1 112 ? -3.039 -5.825 18.905 1.00 98.12 112 ASN A CA 1
ATOM 912 C C . ASN A 1 112 ? -3.407 -6.984 17.968 1.00 98.12 112 ASN A C 1
ATOM 914 O O . ASN A 1 112 ? -2.536 -7.779 17.634 1.00 98.12 112 ASN A O 1
ATOM 918 N N . GLU A 1 113 ? -4.668 -7.054 17.532 1.00 98.31 113 GLU A N 1
ATOM 919 C CA . GLU A 1 113 ? -5.158 -8.053 16.573 1.00 98.31 113 GLU A CA 1
ATOM 920 C C . GLU A 1 113 ? -4.515 -7.834 15.200 1.00 98.31 113 GLU A C 1
ATOM 922 O O . GLU A 1 113 ? -4.018 -8.774 14.590 1.00 98.31 113 GLU A O 1
ATOM 927 N N . ILE A 1 114 ? -4.451 -6.578 14.746 1.00 98.12 114 ILE A N 1
ATOM 928 C CA . ILE A 1 114 ? -3.813 -6.205 13.477 1.00 98.12 114 ILE A CA 1
ATOM 929 C C . ILE A 1 114 ? -2.332 -6.617 13.484 1.00 98.12 114 ILE A C 1
ATOM 931 O O . ILE A 1 114 ? -1.846 -7.219 12.529 1.00 98.12 114 ILE A O 1
ATOM 935 N N . VAL A 1 115 ? -1.611 -6.329 14.571 1.00 98.06 115 VAL A N 1
ATOM 936 C CA . VAL A 1 115 ? -0.194 -6.696 14.713 1.00 98.06 115 VAL A CA 1
ATOM 937 C C . VAL A 1 115 ? -0.008 -8.213 14.741 1.00 98.06 115 VAL A C 1
ATOM 939 O O . VAL A 1 115 ? 0.877 -8.712 14.051 1.00 98.06 115 VAL A O 1
ATOM 942 N N . SER A 1 116 ? -0.814 -8.949 15.513 1.00 97.62 116 SER A N 1
ATOM 943 C CA . SER A 1 116 ? -0.634 -10.397 15.662 1.00 97.62 116 SER A CA 1
ATOM 944 C C . SER A 1 116 ? -1.023 -11.186 14.415 1.00 97.62 116 SER A C 1
ATOM 946 O O . SER A 1 116 ? -0.352 -12.155 14.079 1.00 97.62 116 SER A O 1
ATOM 948 N N . GLU A 1 117 ? -2.102 -10.789 13.740 1.00 96.56 117 GLU A N 1
ATOM 949 C CA . GLU A 1 117 ? -2.687 -11.557 12.636 1.00 96.56 117 GLU A CA 1
ATOM 950 C C . GLU A 1 117 ? -2.135 -11.158 11.263 1.00 96.56 117 GLU A C 1
ATOM 952 O O . GLU A 1 117 ? -2.063 -12.004 10.373 1.00 96.56 117 GLU A O 1
ATOM 957 N N . LEU A 1 118 ? -1.754 -9.887 11.076 1.00 96.19 118 LEU A N 1
ATOM 958 C CA . LEU A 1 118 ? -1.250 -9.362 9.797 1.00 96.19 118 LEU A CA 1
ATOM 959 C C . LEU A 1 118 ? 0.248 -9.026 9.829 1.00 96.19 118 LEU A C 1
ATOM 961 O O . LEU A 1 118 ? 0.782 -8.542 8.835 1.00 96.19 118 LEU A O 1
ATOM 965 N N . GLY A 1 119 ? 0.931 -9.239 10.961 1.00 96.19 119 GLY A N 1
ATOM 966 C CA . GLY A 1 119 ? 2.364 -8.959 11.091 1.00 96.19 119 GLY A CA 1
ATOM 967 C C . GLY A 1 119 ? 2.708 -7.476 10.925 1.00 96.19 119 GLY A C 1
ATOM 968 O O . GLY A 1 119 ? 3.743 -7.142 10.352 1.00 96.19 119 GLY A O 1
ATOM 969 N N . ALA A 1 120 ? 1.821 -6.581 11.371 1.00 97.81 120 ALA A N 1
ATOM 970 C CA . ALA A 1 120 ? 1.926 -5.159 11.068 1.00 97.81 120 ALA A CA 1
ATOM 971 C C . ALA A 1 120 ? 3.212 -4.512 11.613 1.00 97.81 120 ALA A C 1
ATOM 973 O O . ALA A 1 120 ? 3.490 -4.525 12.817 1.00 97.81 120 ALA A O 1
ATOM 974 N N . LEU A 1 121 ? 3.948 -3.876 10.706 1.00 98.31 121 LEU A N 1
ATOM 975 C CA . LEU A 1 121 ? 5.150 -3.091 10.963 1.00 98.31 121 LEU A CA 1
ATOM 976 C C . LEU A 1 121 ? 4.797 -1.631 11.258 1.00 98.31 121 LEU A C 1
ATOM 978 O O . LEU A 1 121 ? 3.646 -1.202 11.111 1.00 98.31 121 LEU A O 1
ATOM 982 N N . SER A 1 122 ? 5.795 -0.821 11.623 1.00 98.06 122 SER A N 1
ATOM 983 C CA . SER A 1 122 ? 5.595 0.627 11.579 1.00 98.06 122 SER A CA 1
ATOM 984 C C . SER A 1 122 ? 5.335 1.082 10.140 1.00 98.06 122 SER A C 1
ATOM 986 O O . SER A 1 122 ? 5.856 0.517 9.177 1.00 98.06 122 SER A O 1
ATOM 988 N N . MET A 1 123 ? 4.557 2.155 9.980 1.00 97.75 123 MET A N 1
ATOM 989 C CA . MET A 1 123 ? 4.278 2.709 8.651 1.00 97.75 123 MET A CA 1
ATOM 990 C C . MET A 1 123 ? 5.562 3.092 7.889 1.00 97.75 123 MET A C 1
ATOM 992 O O . MET A 1 123 ? 5.618 2.969 6.671 1.00 97.75 123 MET A O 1
ATOM 996 N N . LEU A 1 124 ? 6.613 3.528 8.597 1.00 96.94 124 LEU A N 1
ATOM 997 C CA . LEU A 1 124 ? 7.918 3.806 7.992 1.00 96.94 124 LEU A CA 1
ATOM 998 C C . LEU A 1 124 ? 8.551 2.530 7.417 1.00 96.94 124 LEU A C 1
ATOM 1000 O O . LEU A 1 124 ? 8.925 2.530 6.249 1.00 96.94 124 LEU A O 1
ATOM 1004 N N . GLU A 1 125 ? 8.649 1.464 8.212 1.00 98.25 125 GLU A N 1
ATOM 1005 C CA . GLU A 1 125 ? 9.240 0.189 7.777 1.00 98.25 125 GLU A CA 1
ATOM 1006 C C . GLU A 1 125 ? 8.481 -0.411 6.592 1.00 98.25 125 GLU A C 1
ATOM 1008 O O . GLU A 1 125 ? 9.104 -0.854 5.631 1.00 98.25 125 GLU A O 1
ATOM 1013 N N . TYR A 1 126 ? 7.147 -0.351 6.619 1.00 98.56 126 TYR A N 1
ATOM 1014 C CA . TYR A 1 126 ? 6.298 -0.795 5.514 1.00 98.56 126 TYR A CA 1
ATOM 1015 C C . TYR A 1 126 ? 6.645 -0.095 4.189 1.00 98.56 126 TYR A C 1
ATOM 1017 O O . TYR A 1 126 ? 6.879 -0.756 3.177 1.00 98.56 126 TYR A O 1
ATOM 1025 N N . PHE A 1 127 ? 6.734 1.240 4.183 1.00 98.31 127 PHE A N 1
ATOM 1026 C CA . PHE A 1 127 ? 7.075 1.974 2.962 1.00 98.31 127 PHE A CA 1
ATOM 1027 C C . PHE A 1 127 ? 8.513 1.714 2.495 1.00 98.31 127 PHE A C 1
ATOM 1029 O O . PHE A 1 127 ? 8.748 1.660 1.290 1.00 98.31 127 PHE A O 1
ATOM 1036 N N . GLU A 1 128 ? 9.473 1.540 3.407 1.00 98.44 128 GLU A N 1
ATOM 1037 C CA . GLU A 1 128 ? 10.850 1.199 3.024 1.00 98.44 128 GLU A CA 1
ATOM 1038 C C . GLU A 1 128 ? 10.953 -0.207 2.412 1.00 98.44 128 GLU A C 1
ATOM 1040 O O . GLU A 1 128 ? 11.681 -0.390 1.434 1.00 98.44 128 GLU A O 1
ATOM 1045 N N . LEU A 1 129 ? 10.173 -1.176 2.905 1.00 98.31 129 LEU A N 1
ATOM 1046 C CA . LEU A 1 129 ? 10.063 -2.502 2.288 1.00 98.31 129 LEU A CA 1
ATOM 1047 C C . LEU A 1 129 ? 9.468 -2.430 0.880 1.00 98.31 129 LEU A C 1
ATOM 1049 O O . LEU A 1 129 ? 10.072 -2.957 -0.050 1.00 98.31 129 LEU A O 1
ATOM 1053 N N . LEU A 1 130 ? 8.356 -1.713 0.683 1.00 98.19 130 LEU A N 1
ATOM 1054 C CA . LEU A 1 130 ? 7.770 -1.561 -0.655 1.00 98.19 130 LEU A CA 1
ATOM 1055 C C . LEU A 1 130 ? 8.745 -0.929 -1.650 1.00 98.19 130 LEU A C 1
ATOM 1057 O O . LEU A 1 130 ? 8.866 -1.389 -2.783 1.00 98.19 130 LEU A O 1
ATOM 1061 N N . LYS A 1 131 ? 9.478 0.111 -1.236 1.00 98.44 131 LYS A N 1
ATOM 1062 C CA . LYS A 1 131 ? 10.506 0.729 -2.086 1.00 98.44 131 LYS A CA 1
ATOM 1063 C C . LYS A 1 131 ? 11.607 -0.261 -2.456 1.00 98.44 131 LYS A C 1
ATOM 1065 O O . LYS A 1 131 ? 12.119 -0.194 -3.571 1.00 98.44 131 LYS A O 1
ATOM 1070 N N . LYS A 1 132 ? 11.996 -1.147 -1.535 1.00 98.31 132 LYS A N 1
ATOM 1071 C CA . LYS A 1 132 ? 12.988 -2.193 -1.793 1.00 98.31 132 LYS A CA 1
ATOM 1072 C C . LYS A 1 132 ? 12.474 -3.205 -2.819 1.00 98.31 132 LYS A C 1
ATOM 1074 O O . LYS A 1 132 ? 13.202 -3.489 -3.765 1.00 98.31 132 LYS A O 1
ATOM 1079 N N . GLU A 1 133 ? 11.238 -3.681 -2.684 1.00 97.94 133 GLU A N 1
ATOM 1080 C CA . GLU A 1 133 ? 10.660 -4.631 -3.646 1.00 97.94 133 GLU A CA 1
ATOM 1081 C C . GLU A 1 133 ? 10.473 -4.003 -5.034 1.00 97.94 133 GLU A C 1
ATOM 1083 O O . GLU A 1 133 ? 10.803 -4.625 -6.040 1.00 97.94 133 GLU A O 1
ATOM 1088 N N . VAL A 1 134 ? 10.074 -2.728 -5.111 1.00 98.00 134 VAL A N 1
ATOM 1089 C CA . VAL A 1 134 ? 10.021 -1.982 -6.382 1.00 98.00 134 VAL A CA 1
ATOM 1090 C C . VAL A 1 134 ? 11.395 -1.910 -7.051 1.00 98.00 134 VAL A C 1
ATOM 1092 O O . VAL A 1 134 ? 11.498 -2.128 -8.256 1.00 98.00 134 VAL A O 1
ATOM 1095 N N . LYS A 1 135 ? 12.461 -1.610 -6.295 1.00 97.88 135 LYS A N 1
ATOM 1096 C CA . LYS A 1 135 ? 13.829 -1.599 -6.844 1.00 97.88 135 LYS A CA 1
ATOM 1097 C C . LYS A 1 135 ? 14.224 -2.973 -7.361 1.00 97.88 135 LYS A C 1
ATOM 1099 O O . LYS A 1 135 ? 14.643 -3.082 -8.503 1.00 97.88 135 LYS A O 1
ATOM 1104 N N . LYS A 1 136 ? 14.024 -4.010 -6.546 1.00 97.25 136 LYS A N 1
ATOM 1105 C CA . LYS A 1 136 ? 14.332 -5.398 -6.900 1.00 97.25 136 LYS A CA 1
ATOM 1106 C C . LYS A 1 136 ? 13.627 -5.826 -8.189 1.00 97.25 136 LYS A C 1
ATOM 1108 O O . LYS A 1 136 ? 14.260 -6.456 -9.032 1.00 97.25 136 LYS A O 1
ATOM 1113 N N . TYR A 1 137 ? 12.360 -5.451 -8.364 1.00 96.88 137 TYR A N 1
ATOM 1114 C CA . TYR A 1 137 ? 11.607 -5.733 -9.585 1.00 96.88 137 TYR A CA 1
ATOM 1115 C C . TYR A 1 137 ? 12.270 -5.120 -10.835 1.00 96.88 137 TYR A C 1
ATOM 1117 O O . TYR A 1 137 ? 12.478 -5.831 -11.812 1.00 96.88 137 TYR A O 1
ATOM 1125 N N . TYR A 1 138 ? 12.663 -3.842 -10.792 1.00 97.12 138 TYR A N 1
ATOM 1126 C CA . TYR A 1 138 ? 13.305 -3.149 -11.924 1.00 97.12 138 TYR A CA 1
ATOM 1127 C C . TYR A 1 138 ? 14.810 -3.434 -12.079 1.00 97.12 138 TYR A C 1
ATOM 1129 O O . TYR A 1 138 ? 15.395 -3.074 -13.093 1.00 97.12 138 TYR A O 1
ATOM 1137 N N . GLU A 1 139 ? 15.464 -4.014 -11.072 1.00 94.44 139 GLU A N 1
ATOM 1138 C CA . GLU A 1 139 ? 16.850 -4.502 -11.166 1.00 94.44 139 GLU A CA 1
ATOM 1139 C C . GLU A 1 139 ? 16.925 -5.909 -11.780 1.00 94.44 139 GLU A C 1
ATOM 1141 O O . GLU A 1 139 ? 17.973 -6.299 -12.292 1.00 94.44 139 GLU A O 1
ATOM 1146 N N . SER A 1 140 ? 15.831 -6.675 -11.705 1.00 87.81 140 SER A N 1
ATOM 1147 C CA . SER A 1 140 ? 15.757 -8.068 -12.175 1.00 87.81 140 SER A CA 1
ATOM 1148 C C . SER A 1 140 ? 15.119 -8.220 -13.561 1.00 87.81 140 SER A C 1
ATOM 1150 O O . SER A 1 140 ? 15.181 -9.309 -14.128 1.00 87.81 140 SER A O 1
ATOM 1152 N N . ASN A 1 141 ? 14.517 -7.150 -14.088 1.00 71.88 141 ASN A N 1
ATOM 1153 C CA . ASN A 1 141 ? 13.889 -7.042 -15.410 1.00 71.88 141 ASN A CA 1
ATOM 1154 C C . ASN A 1 141 ? 14.461 -5.829 -16.144 1.00 71.88 141 ASN A C 1
ATOM 1156 O O . ASN A 1 141 ? 14.360 -5.775 -17.388 1.00 71.88 141 ASN A O 1
#

Foldseek 3Di:
DDDDDFDADDLVCQQQDPVVRTRDALVVSLVVVLVVLVCQQQPWDDDPNDIGGRHDQKDKDFDAPDRDSLCVVLWDADPQATPLVSVVVSQDDRGLVGMAMAHDPPRGPPPVVCCVRRVYDHPVVRSVSRSVRSSVVSVVD

Sequence (141 aa):
SYYAYTITVDLDRVGIDENDVIEIENTEKANRIIKLLDTIRFLYRDIKGRREDLKPLFAIGGVYDIKNPIFHNALDVKSNRLDVGRIKDVLYEDIKDDTYCGLIKGIFDNDNEIVSELGALSMLEYFELLKKEVKKYYESN

=== Feature glossary ===
Reading guide. The protein is described through the following features:

Foldseek 3Di. A 3Di character summarizes, for each residue, the relative orientation of the Cα frame of its nearest spatial neighbor. Because it encodes fold topology rather than chemistry, 3Di alignments detect remote structural similarity that sequence alignment misses.

Contact-map, Ramachandran, and PAE plots. Plot images: a contact map (which residues are close in 3D, as an N×N binary image), a Ramachandran scatter (backbone torsion angles, revealing secondary-structure composition at a glance), and — for AlphaFold structures — a PAE heatmap (pairwise prediction confidence).

Radius of gyration, Cα contacts, bounding box. Radius of gyration (Rg) is the root-mean-square distance of Cα atoms from their centroid — a single number for overall size and compactness. A globular domain of N residues has Rg ≈ 2.2·N^0.38 Å; an extended or disordered chain has a much larger Rg. The Cα contact count is the number of residue pairs whose Cα atoms are within 8 Å and are more than four positions apart in sequence — a standard proxy for tertiary packing density. The bounding box is the smallest axis-aligned box enclosing all Cα atoms.

Secondary structure (8-state, DSSP). Eight-state secondary structure (DSSP): H is the canonical α-helix, G the tighter 3₁₀-helix, I the wider π-helix; E/B are β-structure, T and S are turns and bends, and '-' is everything else. DSSP derives these from the pattern of main-chain N–H···O=C hydrogen bonds, not from the sequence.

B-factor. B-factor (Debye–Waller factor) reflects atomic displacement in the crystal lattice. It is an experimental observable (units Å²), not a prediction; low values mean the atom is pinned down, high values mean it moves or is heterogeneous across the crystal.

pLDDT. pLDDT is the predicted lDDT-Cα score: AlphaFold's confidence that the local environment of each residue (all inter-atomic distances within 15 Å) is correctly placed. It is a per-residue number between 0 and 100, with higher meaning more reliable.

Nearest PDB structures. Nearest PDB neighbors are the top structural matches found by Foldseek when searching this structure against the entire Protein Data Bank. Each hit reports a TM-score (0 to 1; >0.5 almost always implies the same fold) and an E-value. These are *structural* homologs — they may share no detectable sequence similarity.

Solvent-accessible surface area. Accessible surface area quantifies burial. A residue with SASA near zero is packed into the hydrophobic core; one with SASA >100 Å² sits on the surface. Computed here via the Shrake–Rupley numerical algorithm with a 1.4 Å probe.

Rendered structure images. Structure images are PyMOL renders from six orthogonal camera directions. Cartoon representation draws helices as coils and strands as arrows; sticks shows the backbone as bonds; surface shows the solvent-excluded envelope. Rainbow coloring maps sequence position to hue (blue→red, N→C); chain coloring assigns a distinct color per polypeptide.

Backbone torsions (φ/ψ). φ (phi) and ψ (psi) are the two rotatable backbone dihedrals per residue: φ is the C(i-1)–N–Cα–C torsion, ψ is the N–Cα–C–N(i+1) torsion, both in degrees on (−180°, 180°]. α-helical residues cluster near (−60°, −45°); β-strand residues near (−120°, +130°). A Ramachandran plot is simply a scatter of (φ, ψ) for every residue.

Predicted aligned error. Predicted Aligned Error (PAE) is an AlphaFold confidence matrix: entry (i, j) is the expected error in the position of residue j, in ångströms, when the prediction is superimposed on the true structure at residue i. Low PAE within a block of residues means that block is internally rigid and well-predicted; high PAE between two blocks means their relative placement is uncertain even if each block individually is confident.

mmCIF coordinates. Structure coordinates are given as an mmCIF _atom_site loop: one row per atom with element, residue name, chain id, sequence number, and x/y/z position in Å. Only the four main-chain atoms per residue are included here; side chains are omitted to keep the record compact.

InterPro / GO / CATH / organism. Database cross-references. InterPro integrates a dozen domain/family signature databases into unified entries with residue-range hits. GO terms attach function/process/location labels with evidence codes. CATH codes position the fold in a four-level structural taxonomy. Organism is the NCBI-taxonomy species name.

Secondary structure (3-state, P-SEA). SS3 is a coarse helix/strand/coil call (letters a/b/c) made by the P-SEA algorithm from inter-Cα distances and dihedrals. It is less detailed than DSSP but needs only Cα positions.

Sequence. Sequence gives the chain of amino acids in standard one-letter code (A=alanine, C=cysteine, …, Y=tyrosine), read N→C. It is the only feature that is directly encoded by the gene; all structural features are derived from the folded form of this sequence.